Protein AF-A0A9P5NHM3-F1 (afdb_monomer_lite)

Structure (mmCIF, N/CA/C/O backbone):
data_AF-A0A9P5NHM3-F1
#
_entry.id   AF-A0A9P5NHM3-F1
#
loop_
_atom_site.group_PDB
_atom_site.id
_atom_site.type_symbol
_atom_site.label_atom_id
_atom_site.label_alt_id
_atom_site.label_comp_id
_atom_site.label_asym_id
_atom_site.label_entity_id
_atom_site.label_seq_id
_atom_site.pdbx_PDB_ins_code
_atom_site.Cartn_x
_atom_site.Cartn_y
_atom_site.Cartn_z
_atom_site.occupancy
_atom_s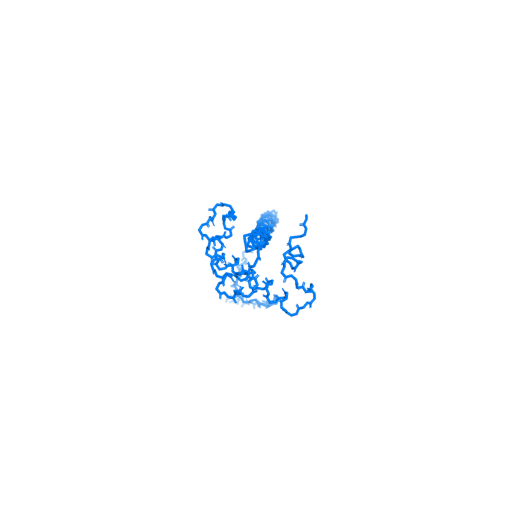ite.B_iso_or_equiv
_atom_site.auth_seq_id
_atom_site.auth_comp_id
_atom_site.auth_asym_id
_atom_site.auth_atom_id
_atom_site.pdbx_PDB_model_num
ATOM 1 N N . MET A 1 1 ? 9.115 -8.402 9.188 1.00 50.78 1 MET A N 1
ATOM 2 C CA . MET A 1 1 ? 7.850 -8.448 9.962 1.00 50.78 1 MET A CA 1
ATOM 3 C C . MET A 1 1 ? 6.642 -8.226 9.069 1.00 50.78 1 MET A C 1
ATOM 5 O O . MET A 1 1 ? 6.730 -7.467 8.110 1.00 50.78 1 MET A O 1
ATOM 9 N N . ILE A 1 2 ? 5.543 -8.923 9.345 1.00 59.06 2 ILE A N 1
ATOM 10 C CA . ILE A 1 2 ? 4.311 -8.995 8.552 1.00 59.06 2 ILE A CA 1
ATOM 11 C C . ILE A 1 2 ? 3.298 -7.982 9.132 1.00 59.06 2 ILE A C 1
ATOM 13 O O . ILE A 1 2 ? 2.785 -8.195 10.217 1.00 59.06 2 ILE A O 1
ATOM 17 N N . GLN A 1 3 ? 3.063 -6.853 8.445 1.00 85.38 3 GLN A N 1
ATOM 18 C CA . GLN A 1 3 ? 2.346 -5.689 9.017 1.00 85.38 3 GLN A CA 1
ATOM 19 C C . GLN A 1 3 ? 0.824 -5.705 8.810 1.00 85.38 3 GLN A C 1
ATOM 21 O O . GLN A 1 3 ? 0.101 -5.055 9.551 1.00 85.38 3 GLN A O 1
ATOM 26 N N . PHE A 1 4 ? 0.326 -6.423 7.798 1.00 95.06 4 PHE A N 1
ATOM 27 C CA . PHE A 1 4 ? -1.109 -6.432 7.496 1.00 95.06 4 PHE A CA 1
ATOM 28 C C . PHE A 1 4 ? -1.927 -7.301 8.469 1.00 95.06 4 PHE A C 1
ATOM 30 O O . PHE A 1 4 ? -2.921 -6.804 8.970 1.00 95.06 4 PHE A O 1
ATOM 37 N N . PRO A 1 5 ? -1.507 -8.528 8.826 1.00 96.00 5 PRO A N 1
ATOM 38 C CA . PRO A 1 5 ? -2.111 -9.292 9.920 1.00 96.00 5 PRO A CA 1
ATOM 39 C C . PRO A 1 5 ? -2.194 -8.528 11.241 1.00 96.00 5 PRO A C 1
ATOM 41 O O . PRO A 1 5 ? -3.265 -8.488 11.816 1.00 96.00 5 PRO A O 1
ATOM 44 N N . GLN A 1 6 ? -1.139 -7.809 11.641 1.00 95.25 6 GLN A N 1
ATOM 45 C CA . GLN A 1 6 ? -1.175 -6.973 12.852 1.00 95.25 6 GLN A CA 1
ATOM 46 C C . GLN A 1 6 ? -2.269 -5.898 12.788 1.00 95.25 6 GLN A C 1
ATOM 48 O O . GLN A 1 6 ? -2.945 -5.638 13.776 1.00 95.25 6 GLN A O 1
ATOM 53 N N . LEU A 1 7 ? -2.468 -5.287 11.615 1.00 96.12 7 LEU A N 1
ATOM 54 C CA . LEU A 1 7 ? -3.584 -4.368 11.406 1.00 96.12 7 LEU A CA 1
ATOM 55 C C . LEU A 1 7 ? -4.932 -5.093 11.519 1.00 96.12 7 LEU A C 1
ATOM 57 O O . LEU A 1 7 ? -5.850 -4.552 12.116 1.00 96.12 7 LEU A O 1
ATOM 61 N N . LEU A 1 8 ? -5.068 -6.295 10.958 1.00 96.88 8 LEU A N 1
ATOM 62 C CA . LEU A 1 8 ? -6.316 -7.058 11.052 1.00 96.88 8 LEU A CA 1
ATOM 63 C C . LEU A 1 8 ? -6.644 -7.450 12.494 1.00 96.88 8 LEU A C 1
ATOM 65 O O . LEU A 1 8 ? -7.802 -7.328 12.885 1.00 96.88 8 LEU A O 1
ATOM 69 N N . ASP A 1 9 ? -5.637 -7.831 13.279 1.00 96.00 9 ASP A N 1
ATOM 70 C CA . ASP A 1 9 ? -5.787 -8.142 14.701 1.00 96.00 9 ASP A CA 1
ATOM 71 C C . ASP A 1 9 ? -6.297 -6.911 15.472 1.00 96.00 9 ASP A C 1
ATOM 73 O O . ASP A 1 9 ? -7.272 -7.008 16.213 1.00 96.00 9 ASP A O 1
ATOM 77 N N . LEU A 1 10 ? -5.724 -5.726 15.215 1.00 95.31 10 LEU A N 1
ATOM 78 C CA . LEU A 1 10 ? -6.179 -4.455 15.805 1.00 95.31 10 LEU A CA 1
ATOM 79 C C . LEU A 1 10 ? -7.591 -4.045 15.371 1.00 95.31 10 LEU A C 1
ATOM 81 O O . LEU A 1 10 ? -8.290 -3.336 16.093 1.00 95.31 10 LEU A O 1
ATOM 85 N N . LEU A 1 11 ? -8.006 -4.450 14.174 1.00 95.56 11 LEU A N 1
ATOM 86 C CA . LEU A 1 11 ? -9.354 -4.206 13.669 1.00 95.56 11 LEU A CA 1
ATOM 87 C C . LEU A 1 11 ? -10.354 -5.282 14.121 1.00 95.56 11 LEU A C 1
ATOM 89 O O . LEU A 1 11 ? -11.540 -5.151 13.823 1.00 95.56 11 LEU A O 1
ATOM 93 N N . GLY A 1 12 ? -9.902 -6.336 14.809 1.00 96.38 12 GLY A N 1
ATOM 94 C CA . GLY A 1 12 ? -10.740 -7.468 15.203 1.00 96.38 12 GLY A CA 1
ATOM 95 C C . GLY A 1 12 ? -11.294 -8.250 14.008 1.00 96.38 12 GLY A C 1
ATOM 96 O O . GLY A 1 12 ? -12.395 -8.796 14.079 1.00 96.38 12 GLY A O 1
ATOM 97 N N . LEU A 1 13 ? -10.575 -8.272 12.880 1.00 96.75 13 LEU A N 1
ATOM 98 C CA . LEU A 1 13 ? -11.047 -8.873 11.634 1.00 96.75 13 LEU A CA 1
ATOM 99 C C . LEU A 1 13 ? -10.375 -10.228 11.356 1.00 96.75 13 LEU A C 1
ATOM 101 O O . LEU A 1 13 ? -9.148 -10.330 11.399 1.00 96.75 13 LEU A O 1
ATOM 105 N N . PRO A 1 14 ? -11.128 -11.265 10.936 1.00 96.88 14 PRO A N 1
ATOM 106 C CA . PRO A 1 14 ? -10.533 -12.533 10.530 1.00 96.88 14 PRO A CA 1
ATOM 107 C C . PRO A 1 14 ? -9.699 -12.360 9.258 1.00 96.88 14 PRO A C 1
ATOM 109 O O . PRO A 1 14 ? -10.164 -11.757 8.284 1.00 96.88 14 PRO A O 1
ATOM 112 N N . ALA A 1 15 ? -8.512 -12.969 9.200 1.00 95.06 15 ALA A N 1
ATOM 113 C CA . ALA A 1 15 ? -7.605 -12.860 8.052 1.00 95.06 15 ALA A CA 1
ATOM 114 C C . ALA A 1 15 ? -8.238 -13.277 6.708 1.00 95.06 15 ALA A C 1
ATOM 116 O O . ALA A 1 15 ? -7.960 -12.673 5.672 1.00 95.06 15 ALA A O 1
ATOM 117 N N . ALA A 1 16 ? -9.113 -14.287 6.727 1.00 94.62 16 ALA A N 1
ATOM 118 C CA . ALA A 1 16 ? -9.768 -14.829 5.536 1.00 94.62 16 ALA A CA 1
ATOM 119 C C . ALA A 1 16 ? -11.103 -14.144 5.176 1.00 94.62 16 ALA A C 1
ATOM 121 O O . ALA A 1 16 ? -11.718 -14.513 4.173 1.00 94.62 16 ALA A O 1
ATOM 122 N N . SER A 1 17 ? -11.557 -13.160 5.960 1.00 97.44 17 SER A N 1
ATOM 123 C CA . SER A 1 17 ? -12.863 -12.529 5.748 1.00 97.44 17 SER A CA 1
ATOM 124 C C . SER A 1 17 ? -12.918 -11.687 4.466 1.00 97.44 17 SER A C 1
ATOM 126 O O . SER A 1 17 ? -11.909 -11.170 3.972 1.00 97.44 17 SER A O 1
ATOM 128 N N . THR A 1 18 ? -14.125 -11.524 3.922 1.00 97.50 18 THR A N 1
ATOM 129 C CA . THR A 1 18 ? -14.394 -10.621 2.793 1.00 97.50 18 THR A CA 1
ATOM 130 C C . THR A 1 18 ? -14.062 -9.171 3.145 1.00 97.50 18 THR A C 1
ATOM 132 O O . THR A 1 18 ? -13.471 -8.471 2.325 1.00 97.50 18 THR A O 1
ATOM 135 N N . VAL A 1 19 ? -14.339 -8.753 4.384 1.00 96.94 19 VAL A N 1
ATOM 136 C CA . VAL A 1 19 ? -14.012 -7.417 4.905 1.00 96.94 19 VAL A CA 1
ATOM 137 C C . VAL A 1 19 ? -12.501 -7.180 4.894 1.00 96.94 19 VAL A C 1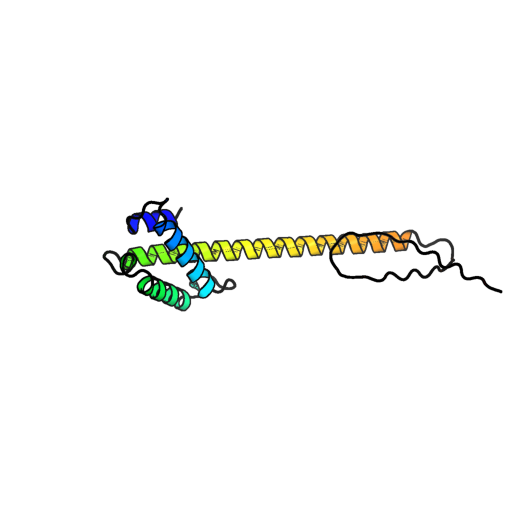
ATOM 139 O O . VAL A 1 19 ? -12.048 -6.181 4.341 1.00 96.94 19 VAL A O 1
ATOM 142 N N . SER A 1 20 ? -11.699 -8.125 5.396 1.00 97.31 20 SER A N 1
ATOM 143 C CA . SER A 1 20 ? -10.230 -8.027 5.380 1.00 97.31 20 SER A CA 1
ATOM 144 C C . SER A 1 20 ? -9.670 -7.893 3.964 1.00 97.31 20 SER A C 1
ATOM 146 O O . SER A 1 20 ? -8.755 -7.101 3.726 1.00 97.31 20 SER A O 1
ATOM 148 N N . LYS A 1 21 ? -10.229 -8.634 2.997 1.00 97.38 21 LYS A N 1
ATOM 149 C CA . LYS A 1 21 ? -9.869 -8.485 1.578 1.00 97.38 21 LYS A CA 1
ATOM 150 C C . LYS A 1 21 ? -10.237 -7.094 1.057 1.00 97.38 21 LYS A C 1
ATOM 152 O O . LYS A 1 21 ? -9.399 -6.466 0.416 1.00 97.38 21 LYS A O 1
ATOM 157 N N . GLY A 1 22 ? -11.432 -6.601 1.386 1.00 97.88 22 GLY A N 1
ATOM 158 C CA . GLY A 1 22 ? -11.885 -5.253 1.039 1.00 97.88 22 GLY A CA 1
ATOM 159 C C . GLY A 1 22 ? -10.936 -4.171 1.554 1.00 97.88 22 GLY A C 1
ATOM 160 O O . GLY A 1 22 ? -10.438 -3.376 0.767 1.00 97.88 22 GLY A O 1
ATOM 161 N N . ILE A 1 23 ? -10.576 -4.210 2.841 1.00 97.69 23 ILE A N 1
ATOM 162 C CA . ILE A 1 23 ? -9.632 -3.253 3.443 1.00 97.69 23 ILE A CA 1
ATOM 163 C C . ILE A 1 23 ? -8.261 -3.316 2.774 1.00 97.69 23 ILE A C 1
ATOM 165 O O . ILE A 1 23 ? -7.653 -2.281 2.500 1.00 97.69 23 ILE A O 1
ATOM 169 N N . LYS A 1 24 ? -7.773 -4.519 2.457 1.00 97.75 24 LYS A N 1
ATOM 170 C CA . LYS A 1 24 ? -6.509 -4.680 1.734 1.00 97.75 24 LYS A CA 1
ATOM 171 C C . LYS A 1 24 ? -6.535 -3.978 0.378 1.00 97.75 24 LYS A C 1
ATOM 173 O O . LYS A 1 24 ? -5.560 -3.313 0.026 1.00 97.75 24 LYS A O 1
ATOM 178 N N . GLU A 1 25 ? -7.617 -4.145 -0.378 1.00 98.06 25 GLU A N 1
ATOM 179 C CA . GLU A 1 25 ? -7.776 -3.499 -1.680 1.00 98.06 25 GLU A CA 1
ATOM 180 C C . GLU A 1 25 ? -7.952 -1.986 -1.547 1.00 98.06 25 GLU A C 1
ATOM 182 O O . GLU A 1 25 ? -7.265 -1.256 -2.260 1.00 98.06 25 GLU A O 1
ATOM 187 N N . THR A 1 26 ? -8.728 -1.498 -0.573 1.00 98.19 26 THR A N 1
ATOM 188 C CA . THR A 1 26 ? -8.824 -0.059 -0.277 1.00 98.19 26 THR A CA 1
ATOM 189 C C . THR A 1 26 ? -7.444 0.535 0.013 1.00 98.19 26 THR A C 1
ATOM 191 O O . THR A 1 26 ? -7.062 1.539 -0.581 1.00 98.19 26 THR A O 1
ATOM 194 N N . LEU A 1 27 ? -6.636 -0.099 0.871 1.00 98.06 27 LEU A N 1
ATOM 195 C CA . LEU A 1 27 ? -5.287 0.389 1.184 1.00 98.06 27 LEU A CA 1
ATOM 196 C C . LEU A 1 27 ? -4.386 0.414 -0.058 1.00 98.06 27 LEU A C 1
ATOM 198 O O . LEU A 1 27 ? -3.613 1.357 -0.238 1.00 98.06 27 LEU A O 1
ATOM 202 N N . ARG A 1 28 ? -4.482 -0.588 -0.943 1.00 97.94 28 ARG A N 1
ATOM 203 C CA . ARG A 1 28 ? -3.752 -0.607 -2.224 1.00 97.94 28 ARG A CA 1
ATOM 204 C C . ARG A 1 28 ? -4.207 0.509 -3.154 1.00 97.94 28 ARG A C 1
ATOM 206 O O . ARG A 1 28 ? -3.363 1.153 -3.774 1.00 97.94 28 ARG A O 1
ATOM 213 N N . GLU A 1 29 ? -5.510 0.727 -3.258 1.00 98.31 29 GLU A N 1
ATOM 214 C CA . GLU A 1 29 ? -6.105 1.788 -4.064 1.00 98.31 29 GLU A CA 1
ATOM 215 C C . GLU A 1 29 ? -5.629 3.163 -3.585 1.00 98.31 29 GLU A C 1
ATOM 217 O O . GLU A 1 29 ? -5.072 3.926 -4.374 1.00 98.31 29 GLU A O 1
ATOM 222 N N . LEU A 1 30 ? -5.751 3.444 -2.284 1.00 98.12 30 LEU A N 1
ATOM 223 C CA . LEU A 1 30 ? -5.301 4.698 -1.678 1.00 98.12 30 LEU A CA 1
ATOM 224 C C . LEU A 1 30 ? -3.796 4.907 -1.855 1.00 98.12 30 LEU A C 1
ATOM 226 O O . LEU A 1 30 ? -3.366 6.007 -2.199 1.00 98.12 30 LEU A O 1
ATOM 230 N N . THR A 1 31 ? -3.002 3.840 -1.710 1.00 98.00 31 THR A N 1
ATOM 231 C CA . THR A 1 31 ? -1.561 3.886 -1.994 1.00 98.00 31 THR A CA 1
ATOM 232 C C . THR A 1 31 ? -1.305 4.332 -3.432 1.00 98.00 31 THR A C 1
ATOM 234 O O . THR A 1 31 ? -0.455 5.183 -3.672 1.00 98.00 31 THR A O 1
ATOM 237 N N . ARG A 1 32 ? -2.039 3.773 -4.405 1.00 97.62 32 ARG A N 1
ATOM 238 C CA . ARG A 1 32 ? -1.858 4.108 -5.824 1.00 97.62 32 ARG A CA 1
ATOM 239 C C . ARG A 1 32 ? -2.282 5.525 -6.166 1.00 97.62 32 ARG A C 1
ATOM 241 O O . ARG A 1 32 ? -1.660 6.131 -7.031 1.00 97.62 32 ARG A O 1
ATOM 248 N N . ARG A 1 33 ? -3.340 6.000 -5.515 1.00 98.19 33 ARG A N 1
ATOM 249 C CA . ARG A 1 33 ? -3.942 7.305 -5.765 1.00 98.19 33 ARG A CA 1
ATOM 250 C C . ARG A 1 33 ? -3.101 8.448 -5.206 1.00 98.19 33 ARG A C 1
ATOM 252 O O . ARG A 1 33 ? -2.947 9.455 -5.882 1.00 98.19 33 ARG A O 1
ATOM 259 N N . HIS A 1 34 ? -2.585 8.294 -3.987 1.00 98.25 34 HIS A N 1
ATOM 260 C CA . HIS A 1 34 ? -1.966 9.403 -3.256 1.00 98.25 34 HIS A CA 1
ATOM 261 C C . HIS A 1 34 ? -0.442 9.398 -3.270 1.00 98.25 34 HIS A C 1
ATOM 263 O O . HIS A 1 34 ? 0.145 10.471 -3.177 1.00 98.25 34 HIS A O 1
ATOM 269 N N . LEU A 1 35 ? 0.210 8.233 -3.361 1.00 98.06 35 LEU A N 1
ATOM 270 C CA . LEU A 1 35 ? 1.671 8.163 -3.305 1.00 98.06 35 LEU A CA 1
ATOM 271 C C . LEU A 1 35 ? 2.298 8.062 -4.699 1.00 98.06 35 LEU A C 1
ATOM 273 O O . LEU A 1 35 ? 2.040 7.123 -5.459 1.00 98.06 35 LEU A O 1
ATOM 277 N N . ASP A 1 36 ? 3.213 8.988 -4.981 1.00 97.62 36 ASP A N 1
ATOM 278 C CA . ASP A 1 36 ? 4.075 8.966 -6.160 1.00 97.62 36 ASP A CA 1
ATOM 279 C C . ASP A 1 36 ? 5.205 7.942 -5.967 1.00 97.62 36 ASP A C 1
ATOM 281 O O . ASP A 1 36 ? 5.919 7.934 -4.958 1.00 97.62 36 ASP A O 1
ATOM 285 N N . GLU A 1 37 ? 5.358 7.048 -6.944 1.00 95.88 37 GLU A N 1
ATOM 286 C CA . GLU A 1 37 ? 6.369 5.987 -6.989 1.00 95.88 37 GLU A CA 1
ATOM 287 C C . GLU A 1 37 ? 7.805 6.525 -7.049 1.00 95.88 37 GLU A C 1
ATOM 289 O O . GLU A 1 37 ? 8.747 5.831 -6.652 1.00 95.88 37 GLU A O 1
ATOM 294 N N . LYS A 1 38 ? 8.009 7.751 -7.534 1.00 95.62 38 LYS A N 1
ATOM 295 C CA . LYS A 1 38 ? 9.343 8.358 -7.613 1.00 95.62 38 LYS A CA 1
ATOM 296 C C . LYS A 1 38 ? 9.914 8.606 -6.221 1.00 95.62 38 LYS A C 1
ATOM 298 O O . LYS A 1 38 ? 11.098 8.363 -5.978 1.00 95.62 38 LYS A O 1
ATOM 303 N N . PHE A 1 39 ? 9.057 8.991 -5.282 1.00 97.12 39 PHE A N 1
ATOM 304 C CA . PHE A 1 39 ? 9.453 9.406 -3.945 1.00 97.12 39 PHE A CA 1
ATOM 305 C C . PHE A 1 39 ? 9.175 8.327 -2.891 1.00 97.12 39 PHE A C 1
ATOM 307 O O . PHE A 1 39 ? 8.337 7.434 -3.050 1.00 97.12 39 PHE A O 1
ATOM 314 N N . SER A 1 40 ? 9.912 8.387 -1.780 1.00 96.75 40 SER A N 1
ATOM 315 C CA . SER A 1 40 ? 9.640 7.528 -0.623 1.00 96.75 40 SER A CA 1
ATOM 316 C C . SER A 1 40 ? 8.314 7.922 0.051 1.00 96.75 40 SER A C 1
ATOM 318 O O . SER A 1 40 ? 7.869 9.059 -0.121 1.00 96.75 40 SER A O 1
ATOM 320 N N . PRO A 1 41 ? 7.675 7.037 0.840 1.00 96.06 41 PRO A N 1
ATOM 321 C CA . PRO A 1 41 ? 6.512 7.427 1.641 1.00 96.06 41 PRO A CA 1
ATOM 322 C C . PRO A 1 41 ? 6.839 8.560 2.624 1.00 96.06 41 PRO A C 1
ATOM 324 O O . PRO A 1 41 ? 6.077 9.511 2.753 1.00 96.06 41 PRO A O 1
ATOM 327 N N . PHE A 1 42 ? 8.010 8.496 3.268 1.00 95.06 42 PHE A N 1
ATOM 328 C CA . PHE A 1 42 ? 8.437 9.467 4.283 1.00 95.06 42 PHE A CA 1
ATOM 329 C C . PHE A 1 42 ? 8.673 10.875 3.725 1.00 95.06 42 PHE A C 1
ATOM 331 O O . PHE A 1 42 ? 8.512 11.853 4.445 1.00 95.06 42 PHE A O 1
ATOM 338 N N . SER A 1 43 ? 8.996 10.993 2.437 1.00 97.56 43 SER A N 1
ATOM 339 C CA . SER A 1 43 ? 9.118 12.284 1.750 1.00 97.56 43 SER A CA 1
ATOM 340 C C . SER A 1 43 ? 7.776 12.842 1.254 1.00 97.56 43 SER A C 1
ATOM 342 O O . SER A 1 43 ? 7.764 13.867 0.583 1.00 97.56 43 SER A O 1
ATOM 344 N N . GLN A 1 44 ? 6.651 12.174 1.536 1.00 97.94 44 GLN A N 1
ATOM 345 C CA . GLN A 1 44 ? 5.313 12.555 1.066 1.00 97.94 44 GLN A CA 1
ATOM 346 C C . GLN A 1 44 ? 4.306 12.680 2.231 1.00 97.94 44 GLN A C 1
ATOM 348 O O . GLN A 1 44 ? 3.254 12.034 2.215 1.00 97.94 44 GLN A O 1
ATOM 353 N N . PRO A 1 45 ? 4.577 13.510 3.258 1.00 97.44 45 PRO A N 1
ATOM 354 C CA . PRO A 1 45 ? 3.731 13.589 4.451 1.00 97.44 45 PRO A CA 1
ATOM 355 C C . PRO A 1 45 ? 2.292 14.022 4.140 1.00 97.44 45 PRO A C 1
ATOM 357 O O . PRO A 1 45 ? 1.353 13.507 4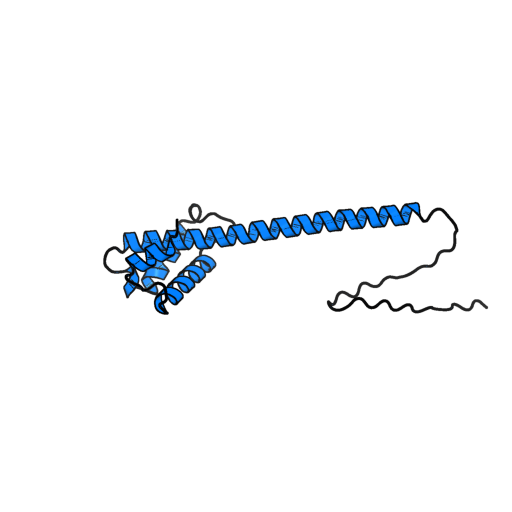.743 1.00 97.44 45 PRO A O 1
ATOM 360 N N . GLN A 1 46 ? 2.090 14.918 3.167 1.00 98.12 46 GLN A N 1
ATOM 361 C CA . GLN A 1 46 ? 0.746 15.350 2.778 1.00 98.12 46 GLN A CA 1
ATOM 362 C C . GLN A 1 46 ? -0.061 14.222 2.117 1.00 98.12 46 GLN A C 1
ATOM 364 O O . GLN A 1 46 ? -1.254 14.094 2.378 1.00 98.12 46 GLN A O 1
ATOM 369 N N . ALA A 1 47 ? 0.583 13.366 1.317 1.00 98.12 47 ALA A N 1
ATOM 370 C CA . ALA A 1 47 ? -0.073 12.198 0.735 1.00 98.12 47 ALA A CA 1
ATOM 371 C C . ALA A 1 47 ? -0.522 11.214 1.823 1.00 98.12 47 ALA A C 1
ATOM 373 O O . ALA A 1 47 ? -1.642 10.715 1.776 1.00 98.12 47 ALA A O 1
ATOM 374 N N . LEU A 1 48 ? 0.318 10.979 2.837 1.00 97.94 48 LEU A N 1
ATOM 375 C CA . LEU A 1 48 ? -0.037 10.124 3.972 1.00 97.94 48 LEU A CA 1
ATOM 376 C C . LEU A 1 48 ? -1.213 10.698 4.778 1.00 97.94 48 LEU A C 1
ATOM 378 O O . LEU A 1 48 ? -2.133 9.950 5.096 1.00 97.94 48 LEU A O 1
ATOM 382 N N . LYS A 1 49 ? -1.246 12.018 5.013 1.00 98.25 49 LYS A N 1
ATOM 383 C CA . LYS A 1 49 ? -2.406 12.691 5.627 1.00 98.25 49 LYS A CA 1
ATOM 384 C C . LYS A 1 49 ? -3.683 12.531 4.796 1.00 98.25 49 LYS A C 1
ATOM 386 O O . LYS A 1 49 ? -4.760 12.329 5.349 1.00 98.25 49 LYS A O 1
ATOM 391 N N . ASN A 1 50 ? -3.583 12.598 3.468 1.00 98.44 50 ASN A N 1
ATOM 392 C CA . ASN A 1 50 ? -4.737 12.387 2.591 1.00 98.44 50 ASN A CA 1
ATOM 393 C C . ASN A 1 50 ? -5.244 10.937 2.663 1.00 98.44 50 ASN A C 1
ATOM 395 O O . ASN A 1 50 ? -6.453 10.716 2.713 1.00 98.44 50 ASN A O 1
ATOM 399 N N . VAL A 1 51 ? -4.334 9.957 2.720 1.00 98.25 51 VAL A N 1
ATOM 400 C CA . VAL A 1 51 ? -4.681 8.541 2.922 1.00 98.25 51 VAL A CA 1
ATOM 401 C C . VAL A 1 51 ? -5.388 8.337 4.260 1.00 98.25 51 VAL A C 1
ATOM 403 O O . VAL A 1 51 ? -6.417 7.669 4.302 1.00 98.25 51 VAL A O 1
ATOM 406 N N . GLU A 1 52 ? -4.870 8.927 5.337 1.00 98.12 52 GLU A N 1
ATOM 407 C CA . GLU A 1 52 ? -5.478 8.879 6.669 1.00 98.12 52 GLU A CA 1
ATOM 408 C C . GLU A 1 52 ? -6.908 9.441 6.660 1.00 98.12 52 GLU A C 1
ATOM 410 O O . GLU A 1 52 ? -7.849 8.772 7.091 1.00 98.12 52 GLU A O 1
ATOM 415 N N . LYS A 1 53 ? -7.087 10.633 6.076 1.00 98.44 53 LYS A N 1
ATOM 416 C CA . LYS A 1 53 ? -8.396 11.277 5.937 1.00 98.44 53 LYS A CA 1
ATOM 417 C C . LYS A 1 53 ? -9.379 10.409 5.149 1.00 98.44 53 LYS A C 1
ATOM 419 O O . LYS A 1 53 ? -10.516 10.241 5.582 1.00 98.44 53 LYS A O 1
ATOM 424 N N . GLU A 1 54 ? -8.964 9.841 4.015 1.00 98.44 54 GLU A N 1
ATOM 425 C CA . GLU A 1 54 ? -9.839 8.965 3.225 1.00 98.44 54 GLU A CA 1
ATOM 426 C C . GLU A 1 54 ? -10.166 7.649 3.945 1.00 98.44 54 GLU A C 1
ATOM 428 O O . GLU A 1 54 ? -11.285 7.156 3.810 1.00 98.44 54 GLU A O 1
ATOM 433 N N . LEU A 1 55 ? -9.245 7.084 4.734 1.00 97.50 55 LEU A N 1
ATOM 434 C CA . LEU A 1 55 ? -9.525 5.885 5.532 1.00 97.50 55 LEU A CA 1
ATOM 435 C C . LEU A 1 55 ? -10.612 6.140 6.576 1.00 97.50 55 LEU A C 1
ATOM 437 O O . LEU A 1 55 ? -11.551 5.349 6.676 1.00 97.50 55 LEU A O 1
ATOM 441 N N . LEU A 1 56 ? -10.518 7.259 7.297 1.00 97.88 56 LEU A N 1
ATOM 442 C CA . LEU A 1 56 ? -11.530 7.669 8.273 1.00 97.88 56 LEU A CA 1
ATOM 443 C C . LEU A 1 56 ? -12.889 7.935 7.616 1.00 97.88 56 LEU A C 1
ATOM 445 O O . LEU A 1 56 ? -13.920 7.594 8.184 1.00 97.88 56 LEU A O 1
ATOM 449 N N . GLN A 1 57 ? -12.899 8.498 6.406 1.00 97.81 57 GLN A N 1
ATOM 450 C CA . GLN A 1 57 ? -14.134 8.773 5.667 1.00 97.81 57 GLN A CA 1
ATOM 451 C C . GLN A 1 57 ? -14.801 7.509 5.113 1.00 97.81 57 GLN A C 1
ATOM 453 O O . GLN A 1 57 ? -16.020 7.387 5.172 1.00 97.81 57 GLN A O 1
ATOM 458 N N . ARG A 1 58 ? -14.024 6.577 4.547 1.00 97.44 58 ARG A N 1
ATOM 459 C CA . ARG A 1 58 ? -14.569 5.370 3.898 1.00 97.44 58 ARG A CA 1
ATOM 460 C C . ARG A 1 58 ? -14.912 4.260 4.886 1.00 97.44 58 ARG A C 1
AT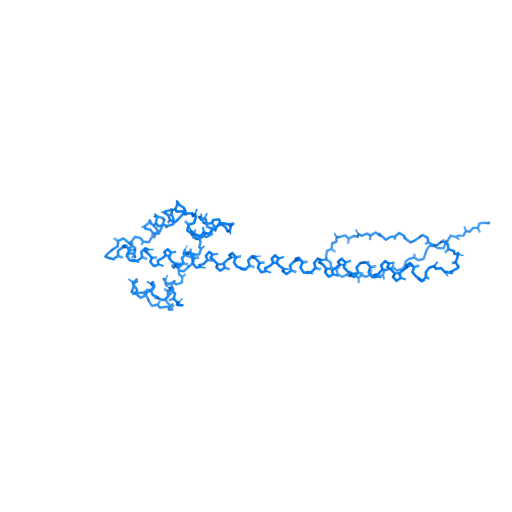OM 462 O O . ARG A 1 58 ? -15.798 3.456 4.615 1.00 97.44 58 ARG A O 1
ATOM 469 N N . HIS A 1 59 ? -14.186 4.183 5.998 1.00 96.94 59 HIS A N 1
ATOM 470 C CA . HIS A 1 59 ? -14.316 3.112 6.982 1.00 96.94 59 HIS A CA 1
ATOM 471 C C . HIS A 1 59 ? -14.341 3.664 8.420 1.00 96.94 59 HIS A C 1
ATOM 473 O O . HIS A 1 59 ? -13.525 3.241 9.251 1.00 96.94 59 HIS A O 1
ATOM 479 N N . PRO A 1 60 ? -15.269 4.586 8.744 1.00 97.06 60 PRO A N 1
ATOM 480 C CA . PRO A 1 60 ? -15.336 5.203 10.069 1.00 97.06 60 PRO A CA 1
ATOM 481 C C . PRO A 1 60 ? -15.531 4.156 11.173 1.00 97.06 60 PRO A C 1
ATOM 483 O O . PRO A 1 60 ? -14.879 4.227 12.210 1.00 97.06 60 PRO A O 1
ATOM 486 N N . ASP A 1 61 ? -16.318 3.108 10.919 1.00 96.44 61 ASP A N 1
ATOM 487 C CA . ASP A 1 61 ? -16.592 2.049 11.899 1.00 96.44 61 ASP A CA 1
ATOM 488 C C . ASP A 1 61 ? -15.360 1.251 12.332 1.00 96.44 61 ASP A C 1
ATOM 490 O O . ASP A 1 61 ? -15.377 0.622 13.392 1.00 96.44 61 ASP A O 1
ATOM 494 N N . LEU A 1 62 ? -14.313 1.248 11.505 1.00 96.25 62 LEU A N 1
ATOM 495 C CA . LEU A 1 62 ? -13.075 0.517 11.752 1.00 96.25 62 LEU A CA 1
ATOM 496 C C . LEU A 1 62 ? -11.990 1.433 12.319 1.00 96.25 62 LEU A C 1
ATOM 498 O O . LEU A 1 62 ? -11.289 1.035 13.249 1.00 96.25 62 LEU A O 1
ATOM 502 N N . PHE A 1 63 ? -11.866 2.650 11.781 1.00 96.31 63 PHE A N 1
ATOM 503 C CA . PHE A 1 63 ? -10.739 3.540 12.069 1.00 96.31 63 PHE A CA 1
ATOM 504 C C . PHE A 1 63 ? -11.058 4.716 12.997 1.00 96.31 63 PHE A C 1
ATOM 506 O O . PHE A 1 63 ? -10.120 5.244 13.577 1.00 96.31 63 PHE A O 1
ATOM 513 N N . ALA A 1 64 ? -12.322 5.115 13.170 1.00 94.25 64 ALA A N 1
ATOM 514 C CA . ALA A 1 64 ? -12.702 6.257 14.018 1.00 94.25 64 ALA A CA 1
ATOM 515 C C . ALA A 1 64 ? -13.110 5.861 15.453 1.00 94.25 64 ALA A C 1
ATOM 517 O O . ALA A 1 64 ? -13.558 6.699 16.230 1.00 94.25 64 ALA A O 1
ATOM 518 N N . LYS A 1 65 ? -13.008 4.572 15.797 1.00 91.38 65 LYS A N 1
ATOM 519 C CA . LYS A 1 65 ? -13.306 4.050 17.141 1.00 91.38 65 LYS A CA 1
ATOM 520 C C . LYS A 1 65 ? -12.071 4.120 18.050 1.00 91.38 65 LYS A C 1
ATOM 522 O O . LYS A 1 65 ? -11.053 4.700 17.687 1.00 91.38 65 LYS A O 1
ATOM 527 N N . GLU A 1 66 ? -12.164 3.488 19.217 1.00 92.00 66 GLU A N 1
ATOM 528 C CA . GLU A 1 66 ? -11.061 3.285 20.164 1.00 92.00 66 GLU A CA 1
ATOM 529 C C . GLU A 1 66 ? -9.754 2.885 19.463 1.00 92.00 66 GLU A C 1
ATOM 531 O O . GLU A 1 66 ? -9.768 2.175 18.449 1.00 92.00 66 GLU A O 1
ATOM 536 N N . ASP A 1 67 ? -8.628 3.360 19.998 1.00 93.62 67 ASP A N 1
ATOM 537 C CA . ASP A 1 67 ? -7.285 3.166 19.442 1.00 93.62 67 ASP A CA 1
ATOM 538 C C . ASP A 1 67 ? -7.107 3.660 17.996 1.00 93.62 67 ASP A C 1
ATOM 540 O O . ASP A 1 67 ? -6.296 3.117 17.238 1.00 93.62 67 ASP A O 1
ATOM 544 N N . GLN A 1 68 ? -7.841 4.710 17.603 1.00 95.88 68 GLN A N 1
ATOM 545 C CA . GLN A 1 68 ? -7.739 5.338 16.281 1.00 95.88 68 GLN A CA 1
ATOM 546 C C . GLN A 1 68 ? -6.281 5.601 15.876 1.00 95.88 68 GLN A C 1
ATOM 548 O O . GLN A 1 68 ? -5.865 5.190 14.793 1.00 95.88 68 GLN A O 1
ATOM 553 N N . GLU A 1 69 ? -5.485 6.242 16.737 1.00 96.19 69 GLU A N 1
ATOM 554 C CA . GLU A 1 69 ? -4.091 6.586 16.425 1.00 96.19 69 GLU A CA 1
ATOM 555 C C . GLU A 1 69 ? -3.248 5.345 16.108 1.00 96.19 69 GLU A C 1
ATOM 557 O O . GLU A 1 69 ? -2.539 5.311 15.100 1.00 96.19 69 GLU A O 1
ATOM 562 N N . ASN A 1 70 ? -3.382 4.284 16.909 1.00 96.06 70 ASN A N 1
ATOM 563 C CA . ASN A 1 70 ? -2.676 3.024 16.686 1.00 96.06 70 ASN A CA 1
ATOM 564 C C . ASN A 1 70 ? -3.133 2.346 15.389 1.00 96.06 70 ASN A C 1
ATOM 566 O O . ASN A 1 70 ? -2.305 1.922 14.579 1.00 96.06 70 ASN A O 1
ATOM 570 N N . LYS A 1 71 ? -4.443 2.274 15.137 1.00 96.62 71 LYS A N 1
ATOM 571 C CA . LYS A 1 71 ? -4.993 1.676 13.910 1.00 96.62 71 LYS A CA 1
ATOM 572 C C . LYS A 1 71 ? -4.513 2.412 12.662 1.00 96.62 71 LYS A C 1
ATOM 574 O O . LYS A 1 71 ? -4.071 1.775 11.702 1.00 96.62 71 LYS A O 1
ATOM 579 N N . LEU A 1 72 ? -4.545 3.744 12.686 1.00 97.44 72 LEU A N 1
ATOM 580 C CA . LEU A 1 72 ? -4.057 4.581 11.593 1.00 97.44 72 LEU A CA 1
ATOM 581 C C . LEU A 1 72 ? -2.546 4.437 11.412 1.00 97.44 72 LEU A C 1
ATOM 583 O O . LEU A 1 72 ? -2.089 4.253 10.284 1.00 97.44 72 LEU A O 1
ATOM 587 N N . TYR A 1 73 ? -1.771 4.404 12.496 1.00 96.50 73 TYR A N 1
ATOM 588 C CA . TYR A 1 73 ? -0.333 4.144 12.440 1.00 96.50 73 TYR A CA 1
ATOM 589 C C . TYR A 1 73 ? -0.021 2.830 11.706 1.00 96.50 73 TYR A C 1
ATOM 591 O O . TYR A 1 73 ? 0.770 2.813 10.755 1.00 96.50 73 TYR A O 1
ATOM 599 N N . PHE A 1 74 ? -0.677 1.725 12.076 1.00 96.94 74 PHE A N 1
ATOM 600 C CA . PHE A 1 74 ? -0.477 0.439 11.403 1.00 96.94 74 PHE A CA 1
ATOM 601 C C . PHE A 1 74 ? -0.968 0.453 9.949 1.00 96.94 74 PHE A C 1
ATOM 603 O O . PHE A 1 74 ? -0.281 -0.085 9.073 1.00 96.94 74 PHE A O 1
ATOM 610 N N . ALA A 1 75 ? -2.088 1.116 9.653 1.00 97.50 75 ALA A N 1
ATOM 611 C CA . ALA A 1 75 ? -2.573 1.282 8.284 1.00 97.50 75 ALA A CA 1
ATOM 612 C C . ALA A 1 75 ? -1.571 2.039 7.400 1.00 97.50 75 ALA A C 1
ATOM 614 O O . ALA A 1 75 ? -1.243 1.576 6.303 1.00 97.50 75 ALA A O 1
ATOM 615 N N . LEU A 1 76 ? -0.999 3.141 7.892 1.00 97.56 76 LEU A N 1
ATOM 616 C CA . LEU A 1 76 ? 0.011 3.917 7.170 1.00 97.56 76 LEU A CA 1
ATOM 617 C C . LEU A 1 76 ? 1.317 3.132 6.965 1.00 97.56 76 LEU A C 1
ATOM 619 O O . LEU A 1 76 ? 1.965 3.266 5.919 1.00 97.56 76 LEU A O 1
ATOM 623 N N . ARG A 1 77 ? 1.692 2.244 7.899 1.00 96.88 77 ARG A N 1
ATOM 624 C CA . ARG A 1 77 ? 2.814 1.310 7.685 1.00 96.88 77 ARG A CA 1
ATOM 625 C C . ARG A 1 77 ? 2.522 0.317 6.563 1.00 96.88 77 ARG A C 1
ATOM 627 O O . ARG A 1 77 ? 3.381 0.107 5.704 1.00 96.88 77 ARG A O 1
ATOM 634 N N . VAL A 1 78 ? 1.315 -0.251 6.524 1.00 97.62 78 VAL A N 1
ATOM 635 C CA . VAL A 1 78 ? 0.892 -1.157 5.442 1.00 97.62 78 VAL A CA 1
ATOM 636 C C . VAL A 1 78 ? 0.910 -0.441 4.088 1.00 97.62 78 VAL A C 1
ATOM 638 O O . VAL A 1 78 ? 1.463 -0.979 3.127 1.00 97.62 78 VAL A O 1
ATOM 641 N N . VAL A 1 79 ? 0.386 0.784 4.021 1.00 97.69 79 VAL A N 1
ATOM 642 C CA . VAL A 1 79 ? 0.423 1.648 2.825 1.00 97.69 79 VAL A CA 1
ATOM 643 C C . VAL A 1 79 ? 1.861 1.881 2.367 1.00 97.69 79 VAL A C 1
ATOM 645 O O . VAL A 1 79 ? 2.205 1.611 1.215 1.00 97.69 79 VAL A O 1
ATOM 648 N N . SER A 1 80 ? 2.742 2.280 3.287 1.00 97.06 80 SER A N 1
ATOM 649 C CA . SER A 1 80 ? 4.166 2.490 3.002 1.00 97.06 80 SER A CA 1
ATOM 650 C C . SER A 1 80 ? 4.836 1.229 2.451 1.00 97.06 80 SER A C 1
ATOM 652 O O . SER A 1 80 ? 5.668 1.297 1.544 1.00 97.06 80 SER A O 1
ATOM 654 N N . ARG A 1 81 ? 4.456 0.051 2.956 1.00 96.38 81 ARG A N 1
ATOM 655 C CA . ARG A 1 81 ? 4.960 -1.227 2.454 1.00 96.38 81 ARG A CA 1
ATOM 656 C C . ARG A 1 81 ? 4.460 -1.536 1.048 1.00 96.38 81 ARG A C 1
ATOM 658 O O . ARG A 1 81 ? 5.275 -1.913 0.210 1.00 96.38 81 ARG A O 1
ATOM 665 N N . PHE A 1 82 ? 3.162 -1.388 0.780 1.00 97.00 82 PHE A N 1
ATOM 666 C CA . PHE A 1 82 ? 2.622 -1.573 -0.570 1.00 97.00 82 PHE A CA 1
ATOM 667 C C . PHE A 1 82 ? 3.300 -0.641 -1.570 1.00 97.00 82 PHE A C 1
ATOM 669 O O . PHE A 1 82 ? 3.670 -1.084 -2.660 1.00 97.00 82 PHE A O 1
ATOM 676 N N . HIS A 1 83 ? 3.549 0.604 -1.165 1.00 97.62 83 HIS A N 1
ATOM 677 C CA . HIS A 1 83 ? 4.294 1.566 -1.965 1.00 97.62 83 HIS A CA 1
ATOM 678 C C . HIS A 1 83 ? 5.709 1.085 -2.272 1.00 97.62 83 HIS A C 1
ATOM 680 O O . HIS A 1 83 ? 6.104 0.994 -3.431 1.00 97.62 83 HIS A O 1
ATOM 686 N N . ASN A 1 84 ? 6.467 0.698 -1.246 1.00 96.56 84 ASN A N 1
ATOM 687 C CA . ASN A 1 84 ? 7.842 0.233 -1.418 1.00 96.56 84 ASN A CA 1
ATOM 688 C C . ASN A 1 84 ? 7.927 -1.031 -2.284 1.00 96.56 84 ASN A C 1
ATOM 690 O O . ASN A 1 84 ? 8.809 -1.124 -3.134 1.00 96.56 84 ASN A O 1
ATOM 694 N N . SER A 1 85 ? 6.993 -1.976 -2.132 1.00 95.94 85 S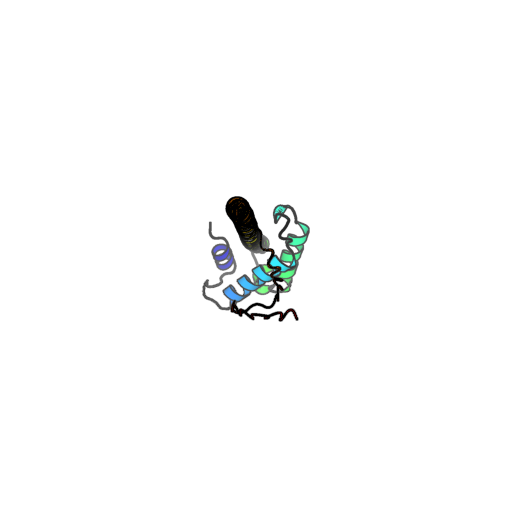ER A N 1
ATOM 695 C CA . SER A 1 85 ? 6.918 -3.159 -2.996 1.00 95.94 85 SER A CA 1
ATOM 696 C C . SER A 1 85 ? 6.666 -2.790 -4.461 1.00 95.94 85 SER A C 1
ATOM 698 O O . SER A 1 85 ? 7.300 -3.355 -5.350 1.00 95.94 85 SER A O 1
ATOM 700 N N . ARG A 1 86 ? 5.785 -1.817 -4.721 1.00 96.06 86 ARG A N 1
ATOM 701 C CA . ARG A 1 86 ? 5.509 -1.301 -6.070 1.00 96.06 86 ARG A CA 1
ATOM 702 C C . ARG A 1 86 ? 6.745 -0.631 -6.674 1.00 96.06 86 ARG A C 1
ATOM 704 O O . ARG A 1 86 ? 7.146 -0.987 -7.779 1.00 96.06 86 ARG A O 1
ATOM 711 N N . ARG A 1 87 ? 7.401 0.263 -5.925 1.00 96.88 87 ARG A N 1
ATOM 712 C CA . ARG A 1 87 ? 8.654 0.923 -6.343 1.00 96.88 87 ARG A CA 1
ATOM 713 C C . ARG A 1 87 ? 9.750 -0.084 -6.676 1.00 96.88 87 ARG A C 1
ATOM 715 O O . ARG A 1 87 ? 10.419 0.047 -7.698 1.00 96.88 87 ARG A O 1
ATOM 722 N N . TYR A 1 88 ? 9.912 -1.102 -5.832 1.00 96.44 88 TYR A N 1
ATOM 723 C CA . TYR A 1 88 ? 10.888 -2.163 -6.053 1.00 96.44 88 TYR A CA 1
ATOM 724 C C . TYR A 1 88 ? 10.607 -2.927 -7.352 1.00 96.44 88 TYR A C 1
ATOM 726 O O . TYR A 1 88 ? 11.502 -3.062 -8.182 1.00 96.44 88 TYR A O 1
ATOM 734 N N . ALA A 1 89 ? 9.359 -3.348 -7.582 1.00 95.81 89 ALA A N 1
ATOM 735 C CA . ALA A 1 89 ? 8.979 -4.057 -8.804 1.00 95.81 89 ALA A CA 1
ATOM 736 C C . ALA A 1 89 ? 9.269 -3.241 -10.079 1.00 95.81 89 ALA A C 1
ATOM 738 O O . ALA A 1 89 ? 9.711 -3.792 -11.087 1.00 95.81 89 ALA A O 1
ATOM 739 N N . ILE A 1 90 ? 9.063 -1.924 -10.029 1.00 95.44 90 ILE A N 1
ATOM 740 C CA . ILE A 1 90 ? 9.348 -1.019 -11.150 1.00 95.44 90 ILE A CA 1
ATOM 741 C C . ILE A 1 90 ? 10.848 -0.899 -11.393 1.00 95.44 90 ILE A C 1
ATOM 743 O O . ILE A 1 90 ? 11.286 -1.012 -12.536 1.00 95.44 90 ILE A O 1
ATOM 747 N N . SER A 1 91 ? 11.633 -0.725 -10.329 1.00 95.44 91 SER A N 1
ATOM 748 C CA . SER A 1 91 ? 13.095 -0.681 -10.415 1.00 95.44 91 SER A CA 1
ATOM 749 C C . SER A 1 91 ? 13.657 -1.964 -11.032 1.00 95.44 91 SER A C 1
ATOM 751 O O . SER A 1 91 ? 14.436 -1.912 -11.984 1.00 95.44 91 SER A O 1
ATOM 753 N N . GLU A 1 92 ? 13.192 -3.129 -10.577 1.00 97.50 92 GLU A N 1
ATOM 754 C CA . GLU A 1 92 ? 13.609 -4.419 -11.132 1.00 97.50 92 GLU A CA 1
ATOM 755 C C . GLU A 1 92 ? 13.209 -4.576 -12.603 1.00 97.50 92 GLU A C 1
ATOM 757 O O . GLU A 1 92 ? 14.008 -5.038 -13.420 1.00 97.50 92 GLU A O 1
ATOM 762 N N . ARG A 1 93 ? 12.008 -4.127 -12.984 1.00 96.50 93 ARG A N 1
ATOM 763 C CA . ARG A 1 93 ? 11.589 -4.109 -14.391 1.00 96.50 93 ARG A CA 1
ATOM 764 C C . ARG A 1 93 ? 12.512 -3.234 -15.241 1.00 96.50 93 ARG A C 1
ATOM 766 O O . ARG A 1 93 ? 12.932 -3.669 -16.308 1.00 96.50 93 ARG A O 1
ATOM 773 N N . GLN A 1 94 ? 12.850 -2.032 -14.778 1.00 95.81 94 GLN A N 1
ATOM 774 C CA . GLN A 1 94 ? 13.740 -1.118 -15.501 1.00 95.81 94 GLN A CA 1
ATOM 775 C C . GLN A 1 94 ? 15.145 -1.703 -15.679 1.00 95.81 94 GLN A C 1
ATOM 777 O O . GLN A 1 94 ? 15.720 -1.581 -16.758 1.00 95.81 94 GLN A O 1
ATOM 782 N N . LYS A 1 95 ? 15.686 -2.380 -14.658 1.00 96.62 95 LYS A N 1
ATOM 783 C CA . LYS A 1 95 ? 16.976 -3.081 -14.768 1.00 96.62 95 LYS A CA 1
ATOM 784 C C . LYS A 1 95 ? 16.947 -4.159 -15.850 1.00 96.62 95 LYS A C 1
ATOM 786 O O . LYS A 1 95 ? 17.863 -4.219 -16.663 1.00 96.62 95 LYS A O 1
ATOM 791 N N . ARG A 1 96 ? 15.882 -4.967 -15.895 1.00 96.12 96 ARG A N 1
ATOM 792 C CA . ARG A 1 96 ? 15.715 -6.022 -16.910 1.00 96.12 96 ARG A CA 1
ATOM 793 C C . ARG A 1 96 ? 15.623 -5.457 -18.325 1.00 96.12 96 ARG A C 1
ATOM 795 O O . ARG A 1 96 ? 16.231 -6.017 -19.227 1.00 96.12 96 ARG A O 1
ATOM 802 N N . VAL A 1 97 ? 14.907 -4.345 -18.508 1.00 96.50 97 VAL A N 1
ATOM 803 C CA . VAL A 1 97 ? 14.817 -3.658 -19.809 1.00 96.50 97 VAL A CA 1
ATOM 804 C C . VAL A 1 97 ? 16.196 -3.180 -20.261 1.00 96.50 97 VAL A C 1
ATOM 806 O O . VAL A 1 97 ? 16.631 -3.551 -21.344 1.00 96.50 97 VAL A O 1
ATOM 809 N N . LYS A 1 98 ? 16.938 -2.477 -19.396 1.00 96.00 98 LYS A N 1
ATOM 810 C CA . LYS A 1 98 ? 18.302 -2.014 -19.710 1.00 96.00 98 LYS A CA 1
ATOM 811 C C . LYS A 1 98 ? 19.254 -3.165 -20.038 1.00 96.00 98 LYS A C 1
ATOM 813 O O . LYS A 1 98 ? 20.080 -3.059 -20.939 1.00 96.00 98 LYS A O 1
ATOM 818 N N . GLN A 1 99 ? 19.144 -4.278 -19.311 1.00 95.69 99 GLN A N 1
ATOM 819 C CA . GLN A 1 99 ? 19.945 -5.466 -19.587 1.00 95.69 99 GLN A CA 1
ATOM 820 C C . GLN A 1 99 ? 19.610 -6.050 -20.966 1.00 95.69 99 GLN A C 1
ATOM 822 O O . GLN A 1 99 ? 20.527 -6.326 -21.736 1.00 95.69 99 GLN A O 1
ATOM 827 N N . ALA A 1 100 ? 18.325 -6.186 -21.302 1.00 93.38 100 ALA A N 1
ATOM 828 C CA . ALA A 1 100 ? 17.889 -6.673 -22.609 1.00 93.38 100 ALA A CA 1
ATOM 829 C C . ALA A 1 100 ? 18.354 -5.759 -23.757 1.00 93.38 100 ALA A C 1
ATOM 831 O O . ALA A 1 100 ? 18.869 -6.256 -24.756 1.00 93.38 100 ALA A O 1
ATOM 832 N N . GLU A 1 101 ? 18.258 -4.438 -23.587 1.00 93.06 101 GLU A N 1
ATOM 833 C CA . GLU A 1 101 ? 18.765 -3.446 -24.546 1.00 93.06 101 GLU A CA 1
ATOM 834 C C . GLU A 1 101 ? 20.278 -3.594 -24.762 1.00 93.06 101 GLU A C 1
ATOM 836 O O . GLU A 1 101 ? 20.735 -3.655 -25.902 1.00 93.06 101 GLU A O 1
ATOM 841 N N . SER A 1 102 ? 21.058 -3.755 -23.686 1.00 93.25 102 SER A N 1
ATOM 842 C CA . SER A 1 102 ? 22.513 -3.938 -23.793 1.00 93.25 102 SER A CA 1
ATOM 843 C C . SER A 1 102 ? 22.917 -5.235 -24.507 1.00 93.25 102 SER A C 1
ATOM 845 O O . SER A 1 102 ? 23.937 -5.276 -25.194 1.00 93.25 102 SER A O 1
ATOM 847 N N . VAL A 1 103 ? 22.122 -6.301 -24.363 1.00 91.81 103 VAL A N 1
ATOM 848 C CA . VAL A 1 103 ? 22.341 -7.581 -25.055 1.00 91.81 103 VAL A CA 1
ATOM 849 C C . VAL A 1 103 ? 21.991 -7.450 -26.538 1.00 91.81 103 VAL A C 1
ATOM 851 O O . VAL A 1 103 ? 22.766 -7.889 -27.386 1.00 91.81 103 VAL A O 1
ATOM 854 N N . ALA A 1 104 ? 20.877 -6.788 -26.864 1.00 88.12 104 ALA A N 1
ATOM 855 C CA . ALA A 1 104 ? 20.486 -6.521 -28.247 1.00 88.12 104 ALA A CA 1
ATOM 856 C C . ALA A 1 104 ? 21.521 -5.652 -28.985 1.00 88.12 104 ALA A C 1
ATOM 858 O O . ALA A 1 104 ? 21.856 -5.932 -30.136 1.00 88.12 104 ALA A O 1
ATOM 859 N N . GLU A 1 105 ? 22.083 -4.640 -28.317 1.00 88.81 105 GLU A N 1
ATOM 860 C CA . GLU A 1 105 ? 23.128 -3.790 -28.894 1.00 88.81 105 GLU A CA 1
ATOM 861 C C . GLU A 1 105 ? 24.417 -4.576 -29.197 1.00 88.81 105 GLU A C 1
ATOM 863 O O . GLU A 1 105 ? 25.027 -4.372 -30.249 1.00 88.81 105 GLU A O 1
ATOM 868 N N . LYS A 1 106 ? 24.817 -5.507 -28.317 1.00 84.00 106 LYS A N 1
ATOM 869 C CA . LYS A 1 106 ? 25.974 -6.390 -28.551 1.00 84.00 106 LYS A CA 1
ATOM 870 C C . LYS A 1 106 ? 25.762 -7.304 -29.755 1.00 84.00 106 LYS A C 1
ATOM 872 O O . LYS A 1 106 ? 26.607 -7.318 -30.645 1.00 84.00 106 LYS A O 1
ATOM 877 N N . HIS A 1 107 ? 24.616 -7.983 -29.834 1.00 78.94 107 HIS A N 1
ATOM 878 C CA . HIS A 1 107 ? 24.308 -8.857 -30.970 1.00 78.94 107 HIS A CA 1
ATOM 879 C C . HIS A 1 107 ? 24.230 -8.102 -32.300 1.00 78.94 107 HIS A C 1
ATOM 881 O O . HIS A 1 107 ? 24.670 -8.617 -33.324 1.00 78.94 107 HIS A O 1
ATOM 887 N N . ASN A 1 108 ? 23.717 -6.867 -32.306 1.00 78.31 108 ASN A N 1
ATOM 888 C CA . ASN A 1 108 ? 23.713 -6.051 -33.519 1.00 78.31 108 ASN A CA 1
ATOM 889 C C . ASN A 1 108 ? 25.144 -5.705 -33.974 1.00 78.31 108 ASN A C 1
ATOM 891 O O . ASN A 1 108 ? 25.460 -5.823 -35.154 1.00 78.31 108 ASN A O 1
ATOM 895 N N . LYS A 1 109 ? 26.039 -5.344 -33.043 1.00 71.31 109 LYS A N 1
ATOM 896 C CA . LYS A 1 109 ? 27.456 -5.086 -33.358 1.00 71.31 109 LYS A CA 1
ATOM 897 C C . LYS A 1 109 ? 28.165 -6.338 -33.884 1.00 71.31 109 LYS A C 1
ATOM 899 O O . LYS A 1 109 ? 28.878 -6.239 -34.875 1.00 71.31 109 LYS A O 1
ATOM 904 N N . GLU A 1 110 ? 27.938 -7.503 -33.282 1.00 66.44 110 GLU A N 1
ATOM 905 C CA . GLU A 1 110 ? 28.511 -8.779 -33.741 1.00 66.44 110 GLU A CA 1
ATOM 906 C C . GLU A 1 110 ? 28.010 -9.169 -35.143 1.00 66.44 110 GLU A C 1
ATOM 908 O O . GLU A 1 110 ? 28.817 -9.511 -36.003 1.00 66.44 110 GLU A O 1
ATOM 913 N N . ASN A 1 111 ? 26.712 -9.016 -35.427 1.00 56.56 111 ASN A N 1
ATOM 914 C CA . ASN A 1 111 ? 26.152 -9.276 -36.760 1.00 56.56 111 ASN A CA 1
ATOM 915 C C . ASN A 1 111 ? 26.669 -8.304 -37.836 1.00 56.56 111 ASN A C 1
ATOM 917 O O . ASN A 1 111 ? 26.803 -8.687 -39.001 1.00 56.56 111 ASN A O 1
ATOM 921 N N . ILE A 1 112 ? 26.961 -7.051 -37.470 1.00 55.91 112 ILE A N 1
ATOM 922 C CA . ILE A 1 112 ? 27.602 -6.083 -38.369 1.00 55.91 112 ILE A CA 1
ATOM 923 C C . ILE A 1 112 ? 29.060 -6.487 -38.632 1.00 55.91 112 ILE A C 1
ATOM 925 O O . ILE A 1 112 ? 29.490 -6.452 -39.780 1.00 55.91 112 ILE A O 1
ATOM 929 N N . VAL A 1 113 ? 29.810 -6.920 -37.612 1.00 52.22 113 VAL A N 1
ATOM 930 C CA . VAL A 1 113 ? 31.210 -7.359 -37.772 1.00 52.22 113 VAL A CA 1
ATOM 931 C C . VAL A 1 113 ? 31.308 -8.609 -38.652 1.00 52.22 113 VAL A C 1
ATOM 933 O O . VAL A 1 113 ? 32.107 -8.602 -39.583 1.00 52.22 113 VAL A O 1
ATOM 936 N N . ILE A 1 114 ? 30.457 -9.621 -38.439 1.00 52.94 114 ILE A N 1
ATOM 937 C CA . ILE A 1 114 ? 30.448 -10.859 -39.243 1.00 52.94 114 ILE A CA 1
ATOM 938 C C . ILE A 1 114 ? 30.134 -10.557 -40.723 1.00 52.94 114 ILE A C 1
ATOM 940 O O . ILE A 1 114 ? 30.806 -11.070 -41.614 1.00 52.94 114 ILE A O 1
ATOM 944 N N . ASN A 1 115 ? 29.197 -9.642 -41.009 1.00 50.62 115 ASN A N 1
ATOM 945 C CA . ASN A 1 115 ? 28.885 -9.234 -42.389 1.00 50.62 115 ASN A CA 1
ATOM 946 C C . ASN A 1 115 ? 29.982 -8.384 -43.064 1.00 50.62 115 ASN A C 1
ATOM 948 O O . ASN A 1 115 ? 30.055 -8.332 -44.295 1.00 50.62 115 ASN A O 1
ATOM 952 N N . ILE A 1 116 ? 30.835 -7.700 -42.295 1.00 47.91 116 ILE A N 1
ATOM 953 C CA . ILE A 1 116 ? 31.952 -6.922 -42.852 1.00 47.91 116 ILE A CA 1
ATOM 954 C C . ILE A 1 116 ? 33.157 -7.829 -43.149 1.00 47.91 116 ILE A C 1
ATOM 956 O O . ILE A 1 116 ? 33.850 -7.594 -44.137 1.00 47.91 116 ILE A O 1
ATOM 960 N N . SER A 1 117 ? 33.389 -8.889 -42.368 1.00 48.69 117 SER A N 1
ATOM 961 C CA . SER A 1 117 ? 34.488 -9.837 -42.614 1.00 48.69 117 SER A CA 1
ATOM 962 C C . SER A 1 117 ? 34.231 -10.833 -43.752 1.00 48.69 117 SER A C 1
ATOM 964 O O . SER A 1 117 ? 35.188 -11.224 -44.416 1.00 48.69 117 SER A O 1
ATOM 966 N N . ASP A 1 118 ? 32.972 -11.165 -44.054 1.00 45.84 118 ASP A N 1
ATOM 967 C CA . ASP A 1 118 ? 32.634 -12.136 -45.112 1.00 45.84 118 ASP A CA 1
ATOM 968 C C . ASP A 1 118 ? 32.356 -11.495 -46.490 1.00 45.84 118 ASP A C 1
ATOM 970 O O . ASP A 1 118 ? 32.069 -12.196 -47.458 1.00 45.84 118 ASP A O 1
ATOM 974 N N . SER A 1 119 ? 32.463 -10.164 -46.625 1.00 45.38 119 SER A N 1
ATOM 975 C CA . SER A 1 119 ? 32.173 -9.450 -47.886 1.00 45.38 119 SER A CA 1
ATOM 976 C C . SER A 1 119 ? 33.403 -8.948 -48.657 1.00 45.38 119 SER A C 1
ATOM 978 O O . SER A 1 119 ? 33.258 -8.283 -49.687 1.00 45.38 119 SER A O 1
ATOM 980 N N . VAL A 1 120 ? 34.621 -9.339 -48.261 1.00 48.84 120 VAL A N 1
ATOM 981 C CA . VAL A 1 120 ? 35.829 -9.155 -49.090 1.00 48.84 120 VAL A CA 1
ATOM 982 C C . VAL A 1 120 ? 36.071 -10.400 -49.943 1.00 48.84 120 VAL A C 1
ATOM 984 O O . VAL A 1 120 ? 37.085 -11.074 -49.829 1.00 48.84 120 VAL A O 1
ATOM 987 N N . THR A 1 121 ? 35.121 -10.738 -50.812 1.00 49.66 121 THR A N 1
ATOM 988 C CA . THR A 1 121 ? 35.412 -11.342 -52.121 1.00 49.66 121 THR A CA 1
ATOM 989 C C . THR A 1 121 ? 34.171 -11.323 -53.009 1.00 49.66 121 THR A C 1
ATOM 991 O O . THR A 1 121 ? 33.056 -11.638 -52.609 1.00 49.66 121 THR A O 1
ATOM 994 N N . THR A 1 122 ? 34.410 -10.955 -54.265 1.00 40.94 122 THR A N 1
ATOM 995 C CA . THR A 1 122 ? 33.493 -10.982 -55.413 1.00 40.94 122 THR A CA 1
ATOM 996 C C . THR A 1 122 ? 32.298 -10.024 -55.416 1.00 40.94 122 THR A C 1
ATOM 998 O O . THR A 1 122 ? 31.154 -10.342 -55.111 1.00 40.94 122 THR A O 1
ATOM 1001 N N . SER A 1 123 ? 32.589 -8.844 -55.966 1.00 45.62 123 SER A N 1
ATOM 1002 C CA . SER A 1 123 ? 31.705 -8.027 -56.797 1.00 45.62 123 SER A CA 1
ATOM 1003 C C . SER A 1 123 ? 30.611 -8.809 -57.545 1.00 45.62 123 SER A C 1
ATOM 1005 O O . SER A 1 123 ? 30.845 -9.352 -58.622 1.00 45.62 123 SER A O 1
ATOM 1007 N N . LYS A 1 124 ? 29.375 -8.725 -57.052 1.00 44.59 124 LYS A N 1
ATOM 1008 C CA . LYS A 1 124 ? 28.169 -8.521 -57.874 1.00 44.59 124 LYS A CA 1
ATOM 1009 C C . LYS A 1 124 ? 27.067 -7.958 -56.976 1.00 44.59 124 LYS A C 1
ATOM 1011 O O . LYS A 1 124 ? 26.487 -8.656 -56.155 1.00 44.59 124 LYS A O 1
ATOM 1016 N N . ARG A 1 125 ? 26.824 -6.648 -57.096 1.00 38.09 125 ARG A N 1
ATOM 1017 C CA . ARG A 1 125 ? 25.816 -5.909 -56.320 1.00 38.09 125 ARG A CA 1
ATOM 1018 C C . ARG A 1 125 ? 24.417 -6.468 -56.593 1.00 38.09 125 ARG A C 1
ATOM 1020 O O . ARG A 1 125 ? 23.863 -6.219 -57.660 1.00 38.09 125 ARG A O 1
ATOM 1027 N N . VAL A 1 126 ? 23.823 -7.120 -55.600 1.00 40.66 126 VAL A N 1
ATOM 1028 C CA . VAL A 1 126 ? 22.377 -7.349 -55.526 1.00 40.66 126 VAL A CA 1
ATOM 1029 C C . VAL A 1 126 ? 21.831 -6.397 -54.465 1.00 40.66 126 VAL A C 1
ATOM 1031 O O . VAL A 1 126 ? 22.204 -6.479 -53.299 1.00 40.66 126 VAL A O 1
ATOM 1034 N N . ARG A 1 127 ? 20.989 -5.439 -54.870 1.00 36.72 127 ARG A N 1
ATOM 1035 C CA . ARG A 1 127 ? 20.236 -4.606 -53.922 1.00 36.72 127 ARG A CA 1
ATOM 1036 C C . ARG A 1 127 ? 19.038 -5.417 -53.443 1.00 36.72 127 ARG A C 1
ATOM 1038 O O . ARG A 1 127 ? 18.116 -5.639 -54.222 1.00 36.72 127 ARG A O 1
ATOM 1045 N N . VAL A 1 128 ? 19.054 -5.835 -52.182 1.00 42.66 128 VAL A N 1
ATOM 1046 C CA . VAL A 1 128 ? 17.870 -6.370 -51.502 1.00 42.66 128 VAL A CA 1
ATOM 1047 C C . VAL A 1 128 ? 17.328 -5.266 -50.603 1.00 42.66 128 VAL A C 1
ATOM 1049 O O . VAL A 1 128 ? 18.003 -4.832 -49.673 1.00 42.66 128 VAL A O 1
ATOM 1052 N N . SER A 1 129 ? 16.132 -4.777 -50.917 1.00 37.03 129 SER A N 1
ATOM 1053 C CA . SER A 1 129 ? 15.376 -3.886 -50.036 1.00 37.03 129 SER A CA 1
ATOM 1054 C C . SER A 1 129 ? 14.658 -4.736 -48.988 1.00 37.03 129 SER A C 1
ATOM 1056 O O . SER A 1 129 ? 13.964 -5.685 -49.351 1.00 37.03 129 SER A O 1
ATOM 1058 N N . VAL A 1 130 ? 14.833 -4.415 -47.706 1.00 40.75 130 VAL A N 1
ATOM 1059 C CA . VAL A 1 130 ? 14.123 -5.058 -46.592 1.00 40.75 130 VAL A CA 1
ATOM 1060 C C . VAL A 1 130 ? 13.127 -4.049 -46.032 1.00 40.75 130 VAL A C 1
ATOM 1062 O O . VAL A 1 130 ? 13.526 -3.083 -45.384 1.00 40.75 130 VAL A O 1
ATOM 1065 N N . ASP A 1 131 ? 11.840 -4.264 -46.298 1.00 36.59 131 ASP A N 1
ATOM 1066 C CA . ASP A 1 131 ? 10.766 -3.450 -45.731 1.00 36.59 131 ASP A CA 1
ATOM 1067 C C . ASP A 1 131 ? 10.381 -3.997 -44.349 1.00 36.59 131 ASP A C 1
ATOM 1069 O O . ASP A 1 131 ? 9.955 -5.145 -44.204 1.00 36.59 131 ASP A O 1
ATOM 1073 N N . PHE A 1 132 ? 10.522 -3.164 -43.317 1.00 38.31 132 PHE A N 1
ATOM 1074 C CA . PHE A 1 132 ? 10.106 -3.487 -41.954 1.00 38.31 132 PHE A CA 1
ATOM 1075 C C . PHE A 1 132 ? 8.617 -3.176 -41.776 1.00 38.31 132 PHE A C 1
ATOM 1077 O O . PHE A 1 132 ? 8.243 -2.054 -41.434 1.00 38.31 132 PHE A O 1
ATOM 1084 N N . PHE A 1 133 ? 7.751 -4.172 -41.972 1.00 37.53 133 PHE A N 1
ATOM 1085 C CA . PHE A 1 133 ? 6.361 -4.069 -41.529 1.00 37.53 133 PHE A CA 1
ATOM 1086 C C . PHE A 1 133 ? 6.258 -4.410 -40.044 1.00 37.53 133 PHE A C 1
ATOM 1088 O O . PHE A 1 133 ? 6.361 -5.560 -39.621 1.00 37.53 133 PHE A O 1
ATOM 1095 N N . ASN A 1 134 ? 6.058 -3.367 -39.247 1.00 44.62 134 ASN A N 1
ATOM 1096 C CA . ASN A 1 134 ? 5.833 -3.454 -37.818 1.00 44.62 134 ASN A CA 1
ATOM 1097 C C . ASN A 1 134 ? 4.349 -3.758 -37.576 1.00 44.62 134 ASN A C 1
ATOM 1099 O O . ASN A 1 134 ? 3.542 -2.838 -37.522 1.00 44.62 134 ASN A O 1
ATOM 1103 N N . ASN A 1 135 ? 3.975 -5.034 -37.492 1.00 39.81 135 ASN A N 1
ATOM 1104 C CA . ASN A 1 135 ? 2.732 -5.457 -36.847 1.00 39.81 135 ASN A CA 1
ATOM 1105 C C . ASN A 1 135 ? 2.898 -6.890 -36.343 1.00 39.81 135 ASN A C 1
ATOM 1107 O O . ASN A 1 135 ? 3.151 -7.816 -37.109 1.00 39.81 135 ASN A O 1
ATOM 1111 N N . GLY A 1 136 ? 2.838 -7.040 -35.022 1.00 46.03 136 GLY A N 1
ATOM 1112 C CA . GLY A 1 136 ? 3.221 -8.254 -34.320 1.00 46.03 136 GLY A CA 1
ATOM 1113 C C . GLY A 1 136 ? 2.371 -9.464 -34.682 1.00 46.03 136 GLY A C 1
ATOM 1114 O O . GLY A 1 136 ? 1.277 -9.607 -34.160 1.00 46.03 136 GLY A O 1
ATOM 1115 N N . SER A 1 137 ? 2.919 -10.359 -35.501 1.00 46.81 137 SER A N 1
ATOM 1116 C CA . SER A 1 137 ? 2.684 -11.808 -35.461 1.00 46.81 137 SER A CA 1
ATOM 1117 C C . SER A 1 137 ? 3.426 -12.478 -36.622 1.00 46.81 137 SER A C 1
ATOM 1119 O O . SER A 1 137 ? 3.171 -12.144 -37.771 1.00 46.81 137 SER A O 1
ATOM 1121 N N . ALA A 1 138 ? 4.296 -13.439 -36.289 1.00 41.81 138 ALA A N 1
ATOM 1122 C CA . ALA A 1 138 ? 4.952 -14.417 -37.168 1.00 41.81 138 ALA A CA 1
ATOM 1123 C C . ALA A 1 138 ? 5.819 -13.880 -38.335 1.00 41.81 138 ALA A C 1
ATOM 1125 O O . ALA A 1 138 ? 5.335 -13.403 -39.356 1.00 41.81 138 ALA A O 1
ATOM 1126 N N . LEU A 1 139 ? 7.139 -14.073 -38.213 1.00 37.75 139 LEU A N 1
ATOM 1127 C CA . LEU A 1 139 ? 8.104 -13.890 -39.300 1.00 37.75 139 LEU A CA 1
ATOM 1128 C C . LEU A 1 139 ? 7.880 -14.966 -40.373 1.00 37.75 139 LEU A C 1
ATOM 1130 O O . LEU A 1 139 ? 8.137 -16.144 -40.131 1.00 37.75 139 LEU A O 1
ATOM 1134 N N . THR A 1 140 ? 7.433 -14.568 -41.562 1.00 38.75 140 THR A N 1
ATOM 1135 C CA . THR A 1 140 ? 7.440 -15.423 -42.757 1.00 38.75 140 THR A CA 1
ATOM 1136 C C . THR A 1 140 ? 8.375 -14.815 -43.802 1.00 38.75 140 THR A C 1
ATOM 1138 O O . THR A 1 140 ? 8.211 -13.672 -44.223 1.00 38.75 140 THR A O 1
ATOM 1141 N N . LEU A 1 141 ? 9.405 -15.574 -44.188 1.00 37.69 141 LEU A N 1
ATOM 1142 C CA . LEU A 1 141 ? 10.349 -15.227 -45.252 1.00 37.69 141 LEU A CA 1
ATOM 1143 C C . LEU A 1 141 ? 9.705 -15.542 -46.608 1.00 37.69 141 LEU A C 1
ATOM 1145 O O . LEU A 1 141 ? 9.510 -16.705 -46.945 1.00 37.69 141 LEU A O 1
ATOM 1149 N N . SER A 1 142 ? 9.389 -14.513 -47.393 1.00 38.75 142 SER A N 1
ATOM 1150 C CA . SER A 1 142 ? 8.945 -14.659 -48.784 1.00 38.75 142 SER A CA 1
ATOM 1151 C C . SER A 1 142 ? 10.035 -14.147 -49.727 1.00 38.75 142 SER A C 1
ATOM 1153 O O . SER A 1 142 ? 10.175 -12.937 -49.913 1.00 38.75 142 SER A O 1
ATOM 1155 N N . LEU A 1 143 ? 10.776 -15.058 -50.366 1.00 36.78 143 LEU A N 1
ATOM 1156 C CA . LEU A 1 143 ? 11.651 -14.738 -51.497 1.00 36.78 143 LEU A CA 1
ATOM 1157 C C . LEU A 1 143 ? 10.801 -14.514 -52.757 1.00 36.78 143 LEU A C 1
ATOM 1159 O O . LEU A 1 143 ? 10.156 -15.435 -53.250 1.00 36.78 143 LEU A O 1
ATOM 1163 N N . ARG A 1 144 ? 10.814 -13.293 -53.303 1.00 39.31 144 ARG A N 1
ATOM 1164 C CA . ARG A 1 144 ? 10.359 -13.027 -54.676 1.00 39.31 144 ARG A CA 1
ATOM 1165 C C . ARG A 1 144 ? 11.561 -12.694 -55.546 1.00 39.31 144 ARG A C 1
ATOM 1167 O O . ARG A 1 144 ? 12.135 -11.615 -55.431 1.00 39.31 144 ARG A O 1
ATOM 1174 N N . GLU A 1 145 ? 11.902 -13.605 -56.445 1.00 36.09 145 GLU A N 1
ATOM 1175 C CA . GLU A 1 145 ? 12.852 -13.345 -57.520 1.00 36.09 145 GLU A CA 1
ATOM 1176 C C . GLU A 1 145 ? 12.200 -12.429 -58.566 1.00 36.09 145 GLU A C 1
ATOM 1178 O O . GLU A 1 145 ? 11.170 -12.757 -59.155 1.00 36.09 145 GLU A O 1
ATOM 1183 N N . LYS A 1 146 ? 12.790 -11.252 -58.801 1.00 41.00 146 LYS A N 1
ATOM 1184 C CA . LYS A 1 146 ? 12.499 -10.438 -59.986 1.00 41.00 146 LYS A CA 1
ATOM 1185 C C . LYS A 1 146 ? 13.594 -10.687 -61.014 1.00 41.00 146 LYS A C 1
ATOM 1187 O O . LYS A 1 146 ? 14.686 -10.136 -60.912 1.00 41.00 146 LYS A O 1
ATOM 1192 N N . THR A 1 147 ? 13.288 -11.500 -62.017 1.00 35.03 147 THR A N 1
ATOM 1193 C CA . THR A 1 147 ? 14.125 -11.652 -63.208 1.00 35.03 147 THR A CA 1
ATOM 1194 C C . THR A 1 147 ? 14.039 -10.370 -64.040 1.00 35.03 147 THR A C 1
ATOM 1196 O O . THR A 1 147 ? 12.992 -10.058 -64.605 1.00 35.03 147 THR A O 1
ATOM 1199 N N . ILE A 1 148 ? 15.132 -9.610 -64.118 1.00 39.84 148 ILE A N 1
ATOM 1200 C CA . ILE A 1 148 ? 15.272 -8.507 -65.075 1.00 39.84 148 ILE A CA 1
ATOM 1201 C C . ILE A 1 148 ? 15.809 -9.119 -66.371 1.00 39.84 148 ILE A C 1
ATOM 1203 O O . ILE A 1 148 ? 16.955 -9.563 -66.413 1.00 39.84 148 ILE A O 1
ATOM 1207 N N . ARG A 1 149 ? 14.980 -9.175 -67.421 1.00 37.12 149 ARG A N 1
ATOM 1208 C CA . ARG A 1 149 ? 15.458 -9.445 -68.784 1.00 37.12 149 ARG A CA 1
ATOM 1209 C C . ARG A 1 149 ? 16.107 -8.170 -69.317 1.00 37.12 149 ARG A C 1
ATOM 1211 O O . ARG A 1 149 ? 15.438 -7.145 -69.416 1.00 37.12 149 ARG A O 1
ATOM 1218 N N . LEU A 1 150 ? 17.397 -8.243 -69.624 1.00 37.12 150 LEU A N 1
ATOM 1219 C CA . LEU A 1 150 ? 18.086 -7.243 -70.436 1.00 37.12 150 LEU A CA 1
ATOM 1220 C C . LEU A 1 150 ? 17.968 -7.689 -71.899 1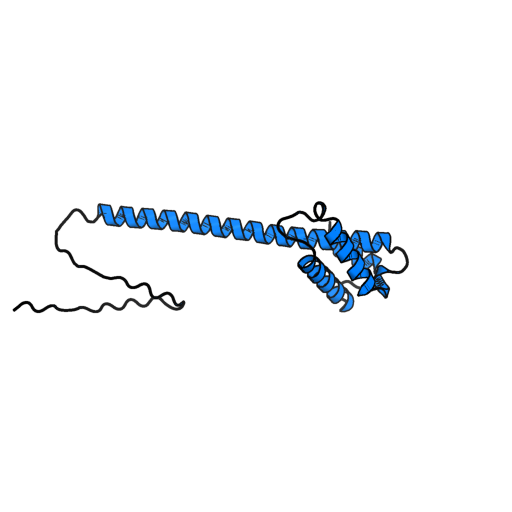.00 37.12 150 LEU A C 1
ATOM 1222 O O . LEU A 1 150 ? 18.179 -8.869 -72.183 1.00 37.12 150 LEU A O 1
ATOM 1226 N N . PHE A 1 151 ? 17.531 -6.763 -72.755 1.00 50.34 151 PHE A N 1
ATOM 1227 C CA . PHE A 1 151 ? 17.445 -6.921 -74.209 1.00 50.34 151 PHE A CA 1
ATOM 1228 C C . PHE A 1 151 ? 18.832 -7.024 -74.842 1.00 50.34 151 PHE A C 1
ATOM 1230 O O . PHE A 1 151 ? 19.756 -6.357 -74.320 1.00 50.34 151 PHE A O 1
#

Radius of gyration: 29.28 Å; chains: 1; bounding box: 52×31×94 Å

Sequence (151 aa):
MIQFPQLLDLLGLPAASTVSKGIKETLRELTRRHLDEKFSPFSQPQALKNVEKELLQRHPDLFAKEDQENKLYFALRVVSRFHNSRRYAISERQKRVKQAESVAEKHNKENIVINISDSVTTSKRVRVSVDFFNNGSALTLSLREKTIRLF

Organism: Gymnopilus junonius (NCBI:txid109634)

pLDDT: mean 80.61, std 24.05, range [35.03, 98.44]

Foldseek 3Di:
DDLLVVLCVLQVHDCPDPVSVVLLVLLLVLLVVQDDLVDQLVVRVVSLVVSLVVCCVVCVVRQVDPPNVVSSVSSSVSSNVSSVVVSVVVVVVVVVVVVVVVVVVVVVVVVVVVVVVVPPDDDDDDDDDDDDDPDDDDDDDDDDDDDDDDD

Secondary structure (DSSP, 8-state):
--HHHHHHHHTT--TTSHHHHHHHHHHHHHHHHH--TTS-STT-HHHHHHHHHHHHHH-HHHHSSTTHHHHHHHHHHHHHHHHHHHHHHHHHHHHHHHHHHHHHHHHHHHHHHHHHHS-SS--------------SS--------------